Protein AF-A0A1B1BAC8-F1 (afdb_monomer)

Secondary structure (DSSP, 8-state):
-------TTPPPPPHHHHHHHHHHHH--HHHHHHHHHHHHHH-TTSS-HHHHHHHHHHHHHH-TT-HHHHHHHHHHHHTS-GGGHHHHHHHHHHHHHHHHHHT-----------

Solvent-accessible surface area (backbone atoms only — not comparable to full-atom values): 6887 Å² total; per-residue (Å²): 132,84,84,76,88,71,61,97,82,63,80,79,75,52,67,72,58,50,54,50,50,51,52,67,73,68,56,50,49,65,60,49,50,48,55,52,51,52,45,45,71,76,38,67,75,77,58,55,69,70,56,53,52,52,48,42,50,54,29,42,71,74,42,75,85,40,39,66,58,31,42,53,45,20,54,58,37,64,72,55,63,74,91,36,42,70,60,21,50,52,31,40,53,50,20,54,49,52,56,54,65,71,63,64,72,74,82,72,82,83,72,74,90,128

Structure (mmCIF, N/CA/C/O backbone):
data_AF-A0A1B1BAC8-F1
#
_entry.id   AF-A0A1B1BAC8-F1
#
loop_
_atom_site.group_PDB
_atom_site.id
_atom_site.type_symbol
_atom_site.label_atom_id
_atom_site.label_alt_id
_atom_site.label_comp_id
_atom_site.label_asym_id
_atom_site.label_entity_id
_atom_site.label_seq_id
_atom_site.pdbx_PDB_ins_code
_atom_site.Cartn_x
_atom_site.Cartn_y
_atom_site.Cartn_z
_atom_site.occupancy
_atom_site.B_iso_or_equiv
_atom_site.auth_seq_id
_atom_site.auth_comp_id
_atom_site.auth_asym_id
_atom_site.auth_atom_id
_atom_site.pdbx_PDB_model_num
ATOM 1 N N . MET A 1 1 ? -12.042 8.134 -24.346 1.00 40.41 1 MET A N 1
ATOM 2 C CA . MET A 1 1 ? -10.846 8.802 -24.898 1.00 40.41 1 MET A CA 1
ATOM 3 C C . MET A 1 1 ? -10.716 10.129 -24.188 1.00 40.41 1 MET A C 1
ATOM 5 O O . MET A 1 1 ? -11.600 10.957 -24.344 1.00 40.41 1 MET A O 1
ATOM 9 N N . ILE A 1 2 ? -9.698 10.292 -23.349 1.00 44.16 2 ILE A N 1
ATOM 10 C CA . ILE A 1 2 ? -9.385 11.600 -22.771 1.0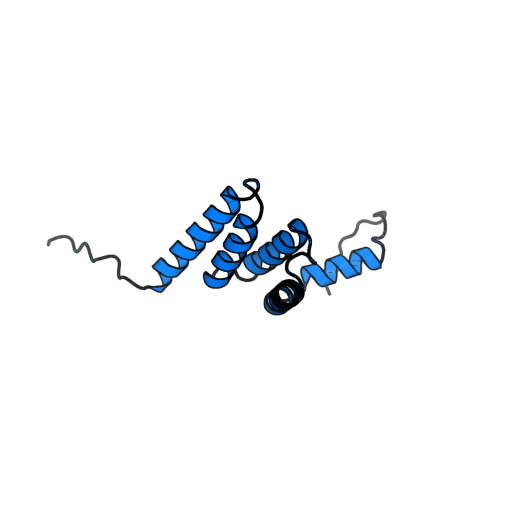0 44.16 2 ILE A CA 1
ATOM 11 C C . ILE A 1 2 ? -8.621 12.355 -23.862 1.00 44.16 2 ILE A C 1
ATOM 13 O O . ILE A 1 2 ? -7.521 11.943 -24.229 1.00 44.16 2 ILE A O 1
ATOM 17 N N . GLU A 1 3 ? -9.229 13.393 -24.440 1.00 46.41 3 GLU A N 1
ATOM 18 C CA . GLU A 1 3 ? -8.508 14.323 -25.312 1.00 46.41 3 GLU A CA 1
ATOM 19 C C . GLU A 1 3 ? -7.462 15.036 -24.466 1.00 46.41 3 GLU A C 1
ATOM 21 O O . GLU A 1 3 ? -7.766 15.739 -23.504 1.00 46.41 3 GLU A O 1
ATOM 26 N N . SER A 1 4 ? -6.205 14.765 -24.785 1.00 53.72 4 SER A N 1
ATOM 27 C CA . SER A 1 4 ? -5.091 15.265 -24.016 1.00 53.72 4 SER A CA 1
ATOM 28 C C . SER A 1 4 ? -4.754 16.687 -24.442 1.00 53.72 4 SER A C 1
ATOM 30 O O . SER A 1 4 ? -4.353 16.929 -25.580 1.00 53.72 4 SER A O 1
ATOM 32 N N . THR A 1 5 ? -4.911 17.631 -23.520 1.00 55.28 5 THR A N 1
ATOM 33 C CA . THR A 1 5 ? -4.520 19.034 -23.677 1.00 55.28 5 THR A CA 1
ATOM 34 C C . THR A 1 5 ? -3.001 19.187 -23.542 1.00 55.28 5 THR A C 1
ATOM 36 O O . THR A 1 5 ? -2.520 19.821 -22.604 1.00 55.28 5 THR A O 1
ATOM 39 N N . TYR A 1 6 ? -2.220 18.575 -24.434 1.00 58.19 6 TYR A N 1
ATOM 40 C CA . TYR A 1 6 ? -0.794 18.889 -24.536 1.00 58.19 6 TYR A CA 1
ATOM 41 C C . TYR A 1 6 ? -0.618 20.084 -25.477 1.00 58.19 6 TYR A C 1
ATOM 43 O O . TYR A 1 6 ? -0.955 20.004 -26.657 1.00 58.19 6 TYR A O 1
ATOM 51 N N . GLU A 1 7 ? -0.119 21.197 -24.935 1.00 60.09 7 GLU A N 1
ATOM 52 C CA . GLU A 1 7 ? 0.236 22.405 -25.686 1.00 60.09 7 GLU A CA 1
ATOM 53 C C . GLU A 1 7 ? 1.186 22.076 -26.854 1.00 60.09 7 GLU A C 1
ATOM 55 O O . GLU A 1 7 ? 2.096 21.247 -26.720 1.00 60.09 7 GLU A O 1
ATOM 60 N N . GLU A 1 8 ? 0.986 22.731 -28.003 1.00 49.06 8 GLU A N 1
ATOM 61 C CA . GLU A 1 8 ? 1.869 22.613 -29.169 1.00 49.06 8 GLU A CA 1
ATOM 62 C C . GLU A 1 8 ? 3.311 22.979 -28.776 1.00 49.06 8 GLU A C 1
ATOM 64 O O . GLU A 1 8 ? 3.642 24.144 -28.569 1.00 49.06 8 GLU A O 1
ATOM 69 N N . GLY A 1 9 ? 4.174 21.964 -28.653 1.00 58.41 9 GLY A N 1
ATOM 70 C CA . GLY A 1 9 ? 5.581 22.116 -28.261 1.00 58.41 9 GLY A CA 1
ATOM 71 C C . GLY A 1 9 ? 6.016 21.276 -27.057 1.00 58.41 9 GLY A C 1
ATOM 72 O O . GLY A 1 9 ? 7.216 21.184 -26.797 1.00 58.41 9 GLY A O 1
ATOM 73 N N . ALA A 1 10 ? 5.091 20.619 -26.349 1.00 63.00 10 ALA A N 1
ATOM 74 C CA . ALA A 1 10 ? 5.445 19.695 -25.274 1.00 63.00 10 ALA A CA 1
ATOM 75 C C . ALA A 1 10 ? 6.264 18.503 -25.809 1.00 63.00 10 ALA A C 1
ATOM 77 O O . ALA A 1 10 ? 5.923 17.890 -26.826 1.00 63.00 10 ALA A O 1
ATOM 78 N N . GLN A 1 11 ? 7.354 18.157 -25.117 1.00 69.75 11 GLN A N 1
ATOM 79 C CA . GLN A 1 11 ? 8.178 17.004 -25.472 1.00 69.75 11 GLN A CA 1
ATOM 80 C C . GLN A 1 11 ? 7.309 15.740 -25.472 1.00 69.75 11 GLN A C 1
ATOM 82 O O . GLN A 1 11 ? 6.687 15.401 -24.465 1.00 69.75 11 GLN A O 1
ATOM 87 N N . ARG A 1 12 ? 7.244 15.045 -26.615 1.00 79.62 12 ARG A N 1
ATOM 88 C CA . ARG A 1 12 ? 6.429 13.835 -26.755 1.00 79.62 12 ARG A CA 1
ATOM 89 C C . ARG A 1 12 ? 6.883 12.797 -25.728 1.00 79.62 12 ARG A C 1
ATOM 91 O O . ARG A 1 12 ? 8.036 12.371 -25.752 1.00 79.62 12 ARG A O 1
ATOM 98 N N . ILE A 1 13 ? 5.965 12.378 -24.857 1.00 80.94 13 ILE A N 1
ATOM 99 C CA . ILE A 1 13 ? 6.214 11.300 -23.895 1.00 80.94 13 ILE A CA 1
ATOM 100 C C . ILE A 1 13 ? 6.563 10.025 -24.685 1.00 80.94 13 ILE A C 1
ATOM 102 O O . ILE A 1 13 ? 5.778 9.651 -25.574 1.00 80.94 13 ILE A O 1
ATOM 106 N N . PRO A 1 14 ? 7.708 9.370 -24.400 1.00 90.44 14 PRO A N 1
ATOM 107 C CA . PRO A 1 14 ? 8.079 8.113 -25.041 1.00 90.44 14 PRO A CA 1
ATOM 108 C C . PRO A 1 14 ? 7.001 7.047 -24.838 1.00 90.44 14 PRO A C 1
ATOM 110 O O . PRO A 1 14 ? 6.437 6.947 -23.748 1.00 90.44 14 PRO A O 1
ATOM 113 N N . ASP A 1 15 ? 6.743 6.228 -25.859 1.00 89.62 15 ASP A N 1
ATOM 114 C CA . ASP A 1 15 ? 5.697 5.196 -25.803 1.00 89.62 15 ASP A CA 1
ATOM 115 C C . ASP A 1 15 ? 5.819 4.270 -24.575 1.00 89.62 15 ASP A C 1
ATOM 117 O O . ASP A 1 15 ? 4.814 4.115 -23.884 1.00 89.62 15 ASP A O 1
ATOM 121 N N . PRO A 1 16 ? 7.017 3.789 -24.169 1.00 89.88 16 PRO A N 1
ATOM 122 C CA . PRO A 1 16 ? 7.144 2.962 -22.964 1.00 89.88 16 PRO A CA 1
ATOM 123 C C . PRO A 1 16 ? 6.730 3.672 -21.667 1.00 89.88 16 PRO A C 1
ATOM 125 O O . PRO A 1 16 ? 6.198 3.045 -20.754 1.00 89.88 16 PRO A O 1
ATOM 128 N N . VAL A 1 17 ? 6.965 4.985 -21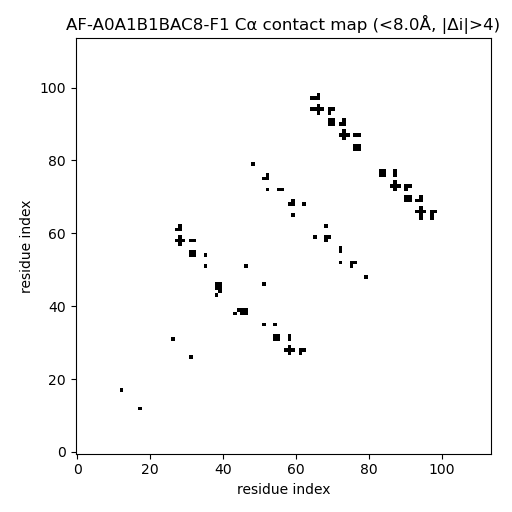.573 1.00 85.56 17 VAL A N 1
ATOM 129 C CA . VAL A 1 17 ? 6.594 5.782 -20.393 1.00 85.56 17 VAL A CA 1
ATOM 130 C C . VAL A 1 17 ? 5.083 5.976 -20.349 1.00 85.56 17 VAL A C 1
ATOM 132 O O . VAL A 1 17 ? 4.480 5.816 -19.293 1.00 85.56 17 VAL A O 1
ATOM 135 N N . ARG A 1 18 ? 4.459 6.269 -21.497 1.00 86.81 18 ARG A N 1
ATOM 136 C CA . ARG A 1 18 ? 2.997 6.346 -21.615 1.00 86.81 18 ARG A CA 1
ATOM 137 C C . ARG A 1 18 ? 2.348 5.014 -21.245 1.00 86.81 18 ARG A C 1
ATOM 139 O O . ARG A 1 18 ? 1.442 5.011 -20.424 1.00 86.81 18 ARG A O 1
ATOM 146 N N . GLU A 1 19 ? 2.840 3.902 -21.786 1.00 85.88 19 GLU A N 1
ATOM 147 C CA . GLU A 1 19 ? 2.319 2.567 -21.475 1.00 85.88 19 GLU A CA 1
ATOM 148 C C . GLU A 1 19 ? 2.453 2.223 -19.989 1.00 85.88 19 GLU A C 1
ATOM 150 O O . GLU A 1 19 ? 1.536 1.650 -19.406 1.00 85.88 19 GLU A O 1
ATOM 155 N N . PHE A 1 20 ? 3.581 2.570 -19.362 1.00 83.19 20 PHE A N 1
ATOM 156 C CA . PHE A 1 20 ? 3.760 2.399 -17.921 1.00 83.19 20 PHE A CA 1
ATOM 157 C C . PHE A 1 20 ? 2.734 3.215 -17.129 1.00 83.19 20 PHE A C 1
ATOM 159 O O . PHE A 1 20 ? 2.073 2.668 -16.248 1.00 83.19 20 PHE A O 1
ATOM 166 N N . ILE A 1 21 ? 2.569 4.499 -17.464 1.00 86.44 21 ILE A N 1
ATOM 167 C CA . ILE A 1 21 ? 1.599 5.381 -16.804 1.00 86.44 21 ILE A CA 1
ATOM 168 C C . ILE A 1 21 ? 0.187 4.823 -16.963 1.00 86.44 21 ILE A C 1
ATOM 170 O O . ILE A 1 21 ? -0.522 4.720 -15.970 1.00 86.44 21 ILE A O 1
ATOM 174 N N . GLU A 1 22 ? -0.217 4.433 -18.173 1.00 87.06 22 GLU A N 1
ATOM 175 C CA . GLU A 1 22 ? -1.542 3.862 -18.429 1.00 87.06 22 GLU A CA 1
ATOM 176 C C . GLU A 1 22 ? -1.765 2.588 -17.611 1.00 87.06 22 GLU A C 1
ATOM 178 O O . GLU A 1 22 ? -2.768 2.485 -16.910 1.00 87.06 22 GLU A O 1
ATOM 183 N N . LYS A 1 23 ? -0.805 1.655 -17.620 1.00 86.69 23 LYS A N 1
ATOM 184 C CA . LYS A 1 23 ? -0.899 0.412 -16.840 1.00 86.69 23 LYS A CA 1
ATOM 185 C C . LYS A 1 23 ?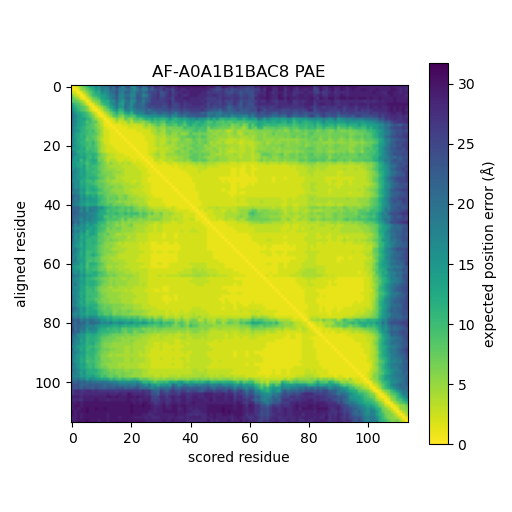 -1.060 0.679 -15.348 1.00 86.69 23 LYS A C 1
ATOM 187 O O . LYS A 1 23 ? -1.937 0.097 -14.731 1.00 86.69 23 LYS A O 1
ATOM 192 N N . VAL A 1 24 ? -0.241 1.558 -14.772 1.00 83.75 24 VAL A N 1
ATOM 193 C CA . VAL A 1 24 ? -0.303 1.866 -13.334 1.00 83.75 24 VAL A CA 1
ATOM 194 C C . VAL A 1 24 ? -1.569 2.652 -12.979 1.00 83.75 24 VAL A C 1
ATOM 196 O O . VAL A 1 24 ? -2.114 2.471 -11.896 1.00 83.75 24 VAL A O 1
ATOM 199 N N . SER A 1 25 ? -2.050 3.506 -13.885 1.00 83.44 25 SER A N 1
ATOM 200 C CA . SER A 1 25 ? -3.222 4.362 -13.648 1.00 83.44 25 SER A CA 1
ATOM 201 C C . SER A 1 25 ? -4.546 3.605 -13.730 1.00 83.44 25 SER A C 1
ATOM 203 O O . SER A 1 25 ? -5.501 3.998 -13.068 1.00 83.44 25 SER A O 1
ATOM 205 N N . PHE A 1 26 ? -4.614 2.560 -14.558 1.00 86.62 26 PHE A N 1
ATOM 206 C CA . PHE A 1 26 ? -5.838 1.793 -14.810 1.00 86.62 26 PHE A CA 1
ATOM 207 C C . PHE A 1 26 ? -5.797 0.368 -14.249 1.00 86.62 26 PHE A C 1
ATOM 209 O O . PHE A 1 26 ? -6.693 -0.417 -14.544 1.00 86.62 26 PHE A O 1
ATOM 216 N N . ALA A 1 27 ? -4.772 0.010 -13.473 1.00 93.81 27 ALA A N 1
ATOM 217 C CA . ALA A 1 27 ? -4.747 -1.271 -12.780 1.00 93.81 27 ALA A CA 1
ATOM 218 C C . ALA A 1 27 ? -5.812 -1.290 -11.677 1.00 93.81 27 ALA A C 1
ATOM 220 O O . ALA A 1 27 ? -5.784 -0.453 -10.769 1.00 93.81 27 ALA A O 1
ATOM 221 N N . GLU A 1 28 ? -6.716 -2.265 -11.751 1.00 94.56 28 GLU A N 1
ATOM 222 C CA . GLU A 1 28 ? -7.722 -2.508 -10.723 1.00 94.56 28 GLU A CA 1
ATOM 223 C C . GLU A 1 28 ? -7.046 -2.910 -9.400 1.00 94.56 28 GLU A C 1
ATOM 225 O O . GLU A 1 28 ? -5.980 -3.539 -9.402 1.00 94.56 28 GLU A O 1
ATOM 230 N N . PRO A 1 29 ? -7.650 -2.600 -8.242 1.00 95.00 29 PRO A N 1
ATOM 231 C CA . PRO A 1 29 ? -7.033 -2.879 -6.950 1.00 95.00 29 PRO A CA 1
ATOM 232 C C . PRO A 1 29 ? -6.805 -4.379 -6.728 1.00 95.00 29 PRO A C 1
ATOM 234 O O . PRO A 1 29 ? -5.799 -4.751 -6.132 1.00 95.00 29 PRO A O 1
ATOM 237 N N . ASP A 1 30 ? -7.686 -5.247 -7.237 1.00 95.69 30 ASP A N 1
ATOM 238 C CA . ASP A 1 30 ? -7.497 -6.700 -7.139 1.00 95.69 30 ASP A CA 1
ATOM 239 C C . ASP A 1 30 ? -6.306 -7.184 -7.966 1.00 95.69 30 ASP A C 1
ATOM 241 O O . ASP A 1 30 ? -5.537 -8.006 -7.475 1.00 95.69 30 ASP A O 1
ATOM 245 N N . ASP A 1 31 ? -6.101 -6.638 -9.168 1.00 95.38 31 ASP A N 1
ATOM 246 C CA . ASP A 1 31 ? -4.956 -6.991 -10.013 1.00 95.38 31 ASP A CA 1
ATOM 247 C C . ASP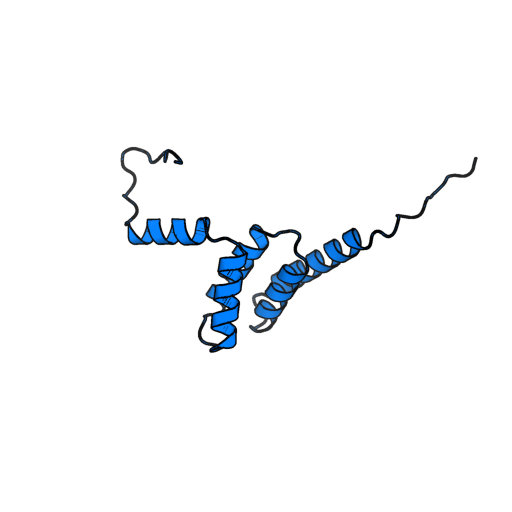 A 1 31 ? -3.637 -6.581 -9.342 1.00 95.38 31 ASP A C 1
ATOM 249 O O . ASP A 1 31 ? -2.673 -7.350 -9.323 1.00 95.38 31 ASP A O 1
ATOM 253 N N . ILE A 1 32 ? -3.607 -5.390 -8.730 1.00 94.69 32 ILE A N 1
ATOM 254 C CA . ILE A 1 32 ? -2.456 -4.906 -7.957 1.00 94.69 32 ILE A CA 1
ATOM 255 C C . ILE A 1 32 ? -2.178 -5.844 -6.776 1.00 94.69 32 ILE A C 1
ATOM 257 O O . ILE A 1 32 ? -1.038 -6.267 -6.578 1.00 94.69 32 ILE A O 1
ATOM 261 N N . LEU A 1 33 ? -3.205 -6.175 -5.989 1.00 95.69 33 LEU A N 1
ATOM 262 C CA . LEU A 1 33 ? -3.049 -7.000 -4.791 1.00 95.69 33 LEU A CA 1
ATOM 263 C C . LEU A 1 33 ? -2.656 -8.434 -5.124 1.00 95.69 33 LEU A C 1
ATOM 265 O O . LEU A 1 33 ? -1.807 -8.995 -4.434 1.00 95.69 33 LEU A O 1
ATOM 269 N N . SER A 1 34 ? -3.223 -9.018 -6.181 1.00 95.69 34 SER A N 1
ATOM 270 C CA . SER A 1 34 ? -2.820 -10.345 -6.645 1.00 95.69 34 SER A CA 1
ATOM 271 C C . SER A 1 34 ? -1.349 -10.347 -7.050 1.00 95.69 34 SER A C 1
ATOM 273 O O . SER A 1 34 ? -0.594 -11.173 -6.551 1.00 95.69 34 SER A O 1
ATOM 275 N N . ALA A 1 35 ? -0.905 -9.364 -7.842 1.00 93.31 35 ALA A N 1
ATOM 276 C CA . ALA A 1 35 ? 0.495 -9.269 -8.250 1.00 93.31 35 ALA A CA 1
ATOM 277 C C . ALA A 1 35 ? 1.456 -9.133 -7.054 1.00 93.31 35 ALA A C 1
ATOM 279 O O . ALA A 1 35 ? 2.496 -9.789 -7.022 1.00 93.31 35 ALA A O 1
ATOM 280 N N . VAL A 1 36 ? 1.118 -8.312 -6.052 1.00 93.38 36 VAL A N 1
ATOM 281 C CA . VAL A 1 36 ? 1.941 -8.164 -4.838 1.00 93.38 36 VAL A CA 1
ATOM 282 C C . VAL A 1 36 ? 1.985 -9.466 -4.037 1.00 93.38 36 VAL A C 1
ATOM 284 O O . VAL A 1 36 ? 3.066 -9.902 -3.640 1.00 93.38 36 VAL A O 1
ATOM 287 N N . ARG A 1 37 ? 0.829 -10.095 -3.803 1.00 94.56 37 ARG A N 1
ATOM 288 C CA . ARG A 1 37 ? 0.721 -11.325 -3.005 1.00 94.56 37 ARG A CA 1
ATOM 289 C C . ARG A 1 37 ? 1.417 -12.504 -3.677 1.00 94.56 37 ARG A C 1
ATOM 291 O O . ARG A 1 37 ? 2.086 -13.259 -2.979 1.00 94.56 37 ARG A O 1
ATOM 298 N N . ASP A 1 38 ? 1.324 -12.622 -4.999 1.00 95.38 38 ASP A N 1
ATOM 299 C CA . ASP A 1 38 ? 2.001 -13.668 -5.770 1.00 95.38 38 ASP A CA 1
ATOM 300 C C . ASP A 1 38 ? 3.525 -13.539 -5.649 1.00 95.38 38 ASP A C 1
ATOM 302 O O . ASP A 1 38 ? 4.205 -14.513 -5.324 1.00 95.38 38 ASP A O 1
ATOM 306 N N . VAL A 1 39 ? 4.064 -12.323 -5.812 1.00 92.88 39 VAL A N 1
ATOM 307 C CA . VAL A 1 39 ? 5.508 -12.078 -5.664 1.00 92.88 39 VAL A CA 1
ATOM 308 C C . VAL A 1 39 ? 5.974 -12.362 -4.237 1.00 92.88 39 VAL A C 1
ATOM 310 O O . VAL A 1 39 ? 6.986 -13.030 -4.046 1.00 92.88 39 VAL A O 1
ATOM 313 N N . LEU A 1 40 ? 5.229 -11.897 -3.229 1.00 89.75 40 LEU A N 1
ATOM 314 C CA . LEU A 1 40 ? 5.562 -12.135 -1.822 1.00 89.75 40 LEU A CA 1
ATOM 315 C C . LEU A 1 40 ? 5.494 -13.617 -1.427 1.00 89.75 40 LEU A C 1
ATOM 317 O O . LEU A 1 40 ? 6.258 -14.046 -0.561 1.00 89.75 40 LEU A O 1
ATOM 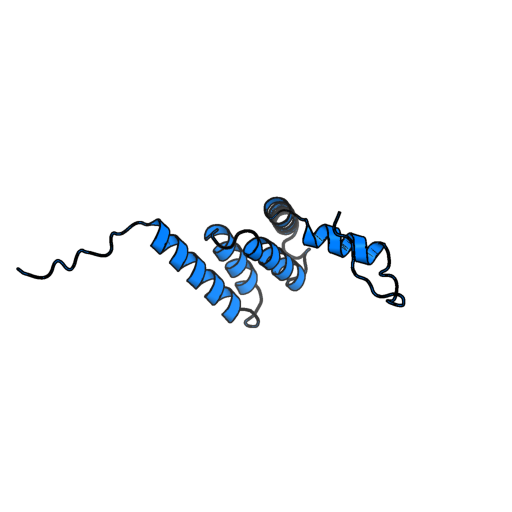321 N N . ALA A 1 41 ? 4.584 -14.382 -2.034 1.00 93.50 41 ALA A N 1
ATOM 322 C CA . ALA A 1 41 ? 4.446 -15.814 -1.802 1.00 93.50 41 ALA A CA 1
ATOM 323 C C . ALA A 1 41 ? 5.580 -16.627 -2.448 1.00 93.50 41 ALA A C 1
ATOM 325 O O . ALA A 1 41 ? 5.985 -17.644 -1.883 1.00 93.50 41 ALA A O 1
ATOM 326 N N . GLU A 1 42 ? 6.084 -16.197 -3.608 1.00 93.44 42 GLU A N 1
ATOM 327 C CA . GLU A 1 42 ? 7.215 -16.840 -4.286 1.00 93.44 42 GLU A CA 1
ATOM 328 C C . GLU A 1 42 ? 8.545 -16.520 -3.592 1.00 93.44 42 GLU A C 1
ATOM 330 O O . GLU A 1 42 ? 9.284 -17.426 -3.201 1.00 93.44 42 GLU A O 1
ATOM 335 N N . ASP A 1 43 ? 8.835 -15.232 -3.413 1.00 91.19 43 ASP A N 1
ATOM 336 C CA . ASP A 1 43 ? 10.004 -14.742 -2.693 1.00 91.19 43 ASP A CA 1
ATOM 337 C C . ASP A 1 43 ? 9.709 -13.355 -2.118 1.00 91.19 43 ASP A C 1
ATOM 339 O O . ASP A 1 43 ? 9.666 -12.338 -2.814 1.00 91.19 43 ASP A O 1
ATOM 343 N N . TRP A 1 44 ? 9.582 -13.309 -0.796 1.00 84.69 44 TRP A N 1
ATOM 344 C CA . TRP A 1 44 ? 9.312 -12.088 -0.046 1.00 84.69 44 TRP A CA 1
ATOM 345 C C . TRP A 1 44 ? 10.327 -10.956 -0.326 1.00 84.69 44 TRP A C 1
ATOM 347 O O . TRP A 1 44 ? 9.974 -9.777 -0.224 1.00 84.69 44 TRP A O 1
ATOM 357 N N . MET A 1 45 ? 11.562 -11.286 -0.734 1.00 88.12 45 MET A N 1
ATOM 358 C CA . MET A 1 45 ? 12.615 -10.321 -1.073 1.00 88.12 45 MET A CA 1
ATOM 359 C C . MET A 1 45 ? 12.653 -9.923 -2.558 1.00 88.12 45 MET A C 1
ATOM 361 O O . MET A 1 45 ? 13.385 -8.990 -2.901 1.00 88.12 45 MET A O 1
ATOM 365 N N . ALA A 1 46 ? 11.890 -10.577 -3.441 1.00 88.81 46 ALA A N 1
ATOM 366 C CA . ALA A 1 46 ? 11.956 -10.345 -4.888 1.00 88.81 46 ALA A CA 1
ATOM 367 C C . ALA A 1 46 ? 11.462 -8.952 -5.301 1.00 88.81 46 ALA A C 1
ATOM 369 O O . ALA A 1 46 ? 11.926 -8.390 -6.297 1.00 88.81 46 ALA A O 1
ATOM 370 N N . MET A 1 47 ? 10.554 -8.362 -4.520 1.00 89.19 47 MET A N 1
ATOM 371 C CA . MET A 1 47 ? 10.097 -6.991 -4.726 1.00 89.19 47 MET A CA 1
ATOM 372 C C . MET A 1 47 ? 10.837 -6.024 -3.788 1.00 89.19 47 MET A C 1
ATOM 374 O O . MET A 1 47 ? 10.868 -6.238 -2.574 1.00 89.19 47 MET A O 1
ATOM 378 N N . PRO A 1 48 ? 11.410 -4.919 -4.292 1.00 90.06 48 PRO A N 1
ATOM 379 C CA . PRO A 1 48 ? 11.934 -3.870 -3.427 1.00 90.06 48 PRO A CA 1
ATOM 380 C C . PRO A 1 48 ? 10.836 -3.242 -2.557 1.00 90.06 48 PRO A C 1
ATOM 382 O O . PRO A 1 48 ? 9.704 -3.059 -3.005 1.00 90.06 48 PRO A O 1
ATOM 385 N N . VAL A 1 49 ? 11.194 -2.821 -1.341 1.00 88.38 49 VAL A N 1
ATOM 386 C CA . VAL A 1 49 ? 10.265 -2.216 -0.362 1.00 88.38 49 VAL A CA 1
ATOM 387 C C . VAL A 1 49 ? 9.467 -1.051 -0.936 1.00 88.38 49 VAL A C 1
ATOM 389 O O . VAL A 1 49 ? 8.250 -0.992 -0.786 1.00 88.38 49 VAL A O 1
ATOM 392 N N . TRP A 1 50 ? 10.133 -0.141 -1.647 1.00 88.44 50 TRP A N 1
ATOM 393 C CA . TRP A 1 50 ? 9.475 1.020 -2.245 1.00 88.44 50 TRP A CA 1
ATOM 394 C C . TRP A 1 50 ? 8.426 0.625 -3.294 1.00 88.44 50 TRP A C 1
ATOM 396 O O . TRP A 1 50 ? 7.436 1.333 -3.458 1.00 88.44 50 TRP A O 1
ATOM 406 N N . ALA A 1 51 ? 8.616 -0.505 -3.982 1.00 91.38 51 ALA A N 1
ATOM 407 C CA . ALA A 1 51 ? 7.696 -0.975 -5.007 1.00 91.38 51 ALA A CA 1
ATOM 408 C C . ALA A 1 51 ? 6.437 -1.582 -4.373 1.00 91.38 51 ALA A C 1
ATOM 410 O O . ALA A 1 51 ? 5.333 -1.274 -4.822 1.00 91.38 51 ALA A O 1
ATOM 411 N N . ARG A 1 52 ? 6.581 -2.365 -3.292 1.00 91.62 52 ARG A N 1
ATOM 412 C CA . ARG A 1 52 ? 5.431 -2.861 -2.512 1.00 91.62 52 ARG A CA 1
ATOM 413 C C . ARG A 1 52 ? 4.635 -1.727 -1.883 1.00 91.62 52 ARG A C 1
ATOM 415 O O . ARG A 1 52 ? 3.418 -1.691 -2.018 1.00 91.62 52 ARG A O 1
ATOM 422 N N . ASN A 1 53 ? 5.325 -0.757 -1.282 1.00 90.75 53 ASN A N 1
ATOM 423 C CA . ASN A 1 53 ? 4.697 0.428 -0.700 1.00 90.75 53 ASN A CA 1
ATOM 424 C C . ASN A 1 53 ? 3.889 1.204 -1.755 1.00 90.75 53 ASN A C 1
ATOM 426 O O . ASN A 1 53 ? 2.721 1.523 -1.533 1.00 90.75 53 ASN A O 1
ATOM 430 N N . LEU A 1 54 ? 4.470 1.447 -2.936 1.00 92.25 54 LEU A N 1
ATOM 431 C CA . LEU A 1 54 ? 3.756 2.099 -4.033 1.00 92.25 54 LEU A CA 1
ATOM 432 C C . LEU A 1 54 ? 2.503 1.313 -4.448 1.00 92.25 54 LEU A C 1
ATOM 434 O O . LEU A 1 54 ? 1.438 1.910 -4.588 1.00 92.25 54 LEU A O 1
ATOM 438 N N . ALA A 1 55 ? 2.612 -0.008 -4.606 1.00 94.50 55 ALA A N 1
ATOM 439 C CA . ALA A 1 55 ? 1.489 -0.862 -4.982 1.00 94.50 55 ALA A CA 1
ATOM 440 C C . ALA A 1 55 ? 0.361 -0.832 -3.935 1.00 94.50 55 ALA A C 1
ATOM 442 O O . ALA A 1 55 ? -0.785 -0.538 -4.279 1.00 94.50 55 ALA A O 1
ATOM 443 N N . TYR A 1 56 ? 0.679 -1.030 -2.652 1.00 95.12 56 TYR A N 1
ATOM 444 C CA . TYR A 1 56 ? -0.308 -0.942 -1.574 1.00 95.12 56 TYR A CA 1
ATOM 445 C C . TYR A 1 56 ? -0.959 0.439 -1.494 1.00 95.12 56 TYR A C 1
ATOM 447 O O . TYR A 1 56 ? -2.171 0.527 -1.327 1.00 95.12 56 TYR A O 1
ATOM 455 N N . ARG A 1 57 ? -0.206 1.532 -1.673 1.00 92.94 57 ARG A N 1
ATOM 456 C CA . ARG A 1 57 ? -0.785 2.886 -1.688 1.00 92.94 57 ARG A CA 1
ATOM 457 C C . ARG A 1 57 ? -1.770 3.084 -2.833 1.00 92.94 57 ARG A C 1
ATOM 459 O O . ARG A 1 57 ? -2.828 3.666 -2.609 1.00 92.94 57 ARG A O 1
ATOM 466 N N . LEU A 1 58 ? -1.453 2.598 -4.033 1.00 94.62 58 LEU A N 1
ATOM 467 C CA . LEU A 1 58 ? -2.382 2.651 -5.163 1.00 94.62 58 LEU A CA 1
ATOM 468 C C . LEU A 1 58 ? -3.658 1.860 -4.864 1.00 94.62 58 LEU A C 1
ATOM 470 O O . LEU A 1 58 ? -4.749 2.379 -5.084 1.00 94.62 58 LEU A O 1
ATOM 474 N N . ALA A 1 59 ? -3.537 0.658 -4.295 1.00 95.88 59 ALA A N 1
ATOM 475 C CA . ALA A 1 59 ? -4.695 -0.136 -3.892 1.00 95.88 59 ALA A CA 1
ATOM 476 C C . ALA A 1 59 ? -5.534 0.576 -2.809 1.00 95.88 59 ALA A C 1
ATOM 478 O O . ALA A 1 59 ? -6.749 0.688 -2.958 1.00 95.88 59 ALA A O 1
ATOM 479 N N . CYS A 1 60 ? -4.908 1.129 -1.763 1.00 96.06 60 CYS A N 1
ATOM 480 C CA . CYS A 1 60 ? -5.592 1.866 -0.690 1.00 96.06 60 CYS A CA 1
ATOM 481 C C . CYS A 1 60 ? -6.294 3.140 -1.189 1.00 96.06 60 CYS A C 1
ATOM 483 O O . CYS A 1 60 ? -7.335 3.515 -0.655 1.00 96.06 60 CYS A O 1
ATOM 485 N N . LEU A 1 61 ? -5.746 3.822 -2.202 1.00 94.38 61 LEU A N 1
ATOM 486 C CA . LEU A 1 61 ? -6.403 4.977 -2.827 1.00 94.38 61 LEU A CA 1
ATOM 487 C C . LEU A 1 61 ? -7.662 4.570 -3.602 1.00 94.38 61 LEU A C 1
ATOM 489 O O . LEU A 1 61 ? -8.621 5.337 -3.644 1.00 94.38 61 LEU A O 1
ATOM 493 N N . GLN A 1 62 ? -7.664 3.375 -4.194 1.00 94.94 62 GLN A N 1
ATOM 494 C CA . GLN A 1 62 ? -8.806 2.831 -4.931 1.00 94.94 62 GLN A CA 1
ATOM 495 C C . GLN A 1 62 ? -9.852 2.178 -4.013 1.00 94.94 62 GLN A C 1
ATOM 497 O O . GLN A 1 62 ? -11.037 2.173 -4.343 1.00 94.94 62 GLN A O 1
ATOM 502 N N . ARG A 1 63 ? -9.438 1.658 -2.848 1.00 95.75 63 ARG A N 1
ATOM 503 C CA . ARG A 1 63 ? -10.305 1.069 -1.810 1.00 95.75 63 ARG A CA 1
ATOM 504 C 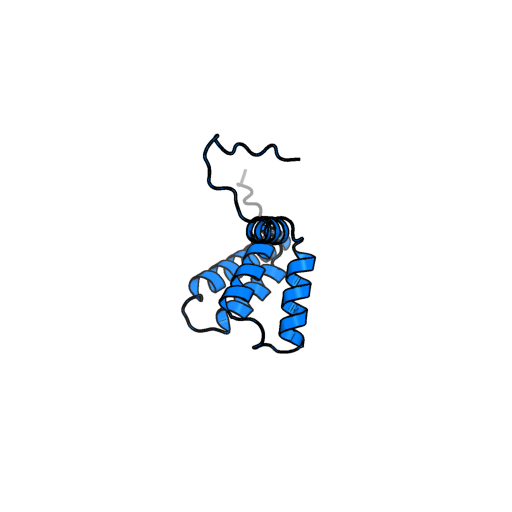C . ARG A 1 63 ? -10.085 1.731 -0.445 1.00 95.75 63 ARG A C 1
ATOM 506 O O . ARG A 1 63 ? -9.578 1.096 0.479 1.00 95.75 63 ARG A O 1
ATOM 513 N N . PRO A 1 64 ? -10.475 3.010 -0.305 1.00 96.00 64 PRO A N 1
ATOM 514 C CA . PRO A 1 64 ? -10.283 3.774 0.925 1.00 96.00 64 PRO A CA 1
ATOM 515 C C . PRO A 1 64 ? -10.957 3.160 2.160 1.00 96.00 64 PRO A C 1
ATOM 517 O O . PRO A 1 64 ? -10.487 3.375 3.277 1.00 96.00 64 PRO A O 1
ATOM 520 N N . ASP A 1 65 ? -12.041 2.416 1.954 1.00 95.81 65 ASP A N 1
ATOM 521 C CA . ASP A 1 65 ? -12.925 1.937 3.018 1.00 95.81 65 ASP A CA 1
ATOM 522 C C . ASP A 1 65 ? -12.779 0.427 3.273 1.00 95.81 65 ASP A C 1
ATOM 524 O O . ASP A 1 65 ? -13.649 -0.191 3.877 1.00 95.81 65 ASP A O 1
ATOM 528 N N . ASP A 1 66 ? -11.684 -0.181 2.805 1.00 97.31 66 ASP A N 1
ATOM 529 C CA . ASP A 1 66 ? -11.341 -1.577 3.082 1.00 97.31 66 ASP A CA 1
ATOM 530 C C . ASP A 1 66 ? -10.368 -1.652 4.278 1.00 97.31 66 ASP A C 1
ATOM 532 O O . ASP A 1 66 ? -9.153 -1.494 4.108 1.00 97.31 66 ASP A O 1
ATOM 536 N N . PRO A 1 67 ? -10.859 -1.889 5.511 1.00 97.31 67 PRO A N 1
ATOM 537 C CA . PRO A 1 67 ? -9.996 -1.954 6.688 1.00 97.31 67 PRO A CA 1
ATOM 538 C C . PRO A 1 67 ? -9.015 -3.133 6.645 1.00 97.31 67 PRO A C 1
ATOM 540 O O . PRO A 1 67 ? -7.934 -3.050 7.233 1.00 97.31 67 PRO A O 1
ATOM 543 N N . GLY A 1 68 ? -9.350 -4.218 5.936 1.00 97.12 68 GLY A N 1
ATOM 544 C CA . GLY A 1 68 ? -8.462 -5.366 5.765 1.00 97.12 68 GLY A CA 1
ATOM 545 C C . GLY A 1 68 ? -7.224 -4.989 4.957 1.00 97.12 68 GLY A C 1
ATOM 546 O O . GLY A 1 68 ? -6.101 -5.243 5.396 1.00 97.12 68 GLY A O 1
ATOM 547 N N . LEU A 1 69 ? -7.435 -4.303 3.833 1.00 97.62 69 LEU A N 1
ATOM 548 C CA . LEU A 1 69 ? -6.366 -3.781 2.986 1.00 97.62 69 LEU A CA 1
ATOM 549 C C . LEU A 1 69 ? -5.477 -2.773 3.727 1.00 97.62 69 LEU A C 1
ATOM 551 O O . LEU A 1 69 ? -4.251 -2.861 3.659 1.00 97.62 69 LEU A O 1
ATOM 555 N N . LEU A 1 70 ? -6.072 -1.839 4.475 1.00 98.00 70 LEU A N 1
ATOM 556 C CA . LEU A 1 70 ? -5.311 -0.858 5.256 1.00 98.00 70 LEU A CA 1
ATOM 557 C C . LEU A 1 70 ? -4.398 -1.538 6.294 1.00 98.00 70 LEU A C 1
ATOM 559 O O . LEU A 1 70 ? -3.247 -1.129 6.464 1.00 98.00 70 LEU A O 1
ATOM 563 N N . ARG A 1 71 ? -4.876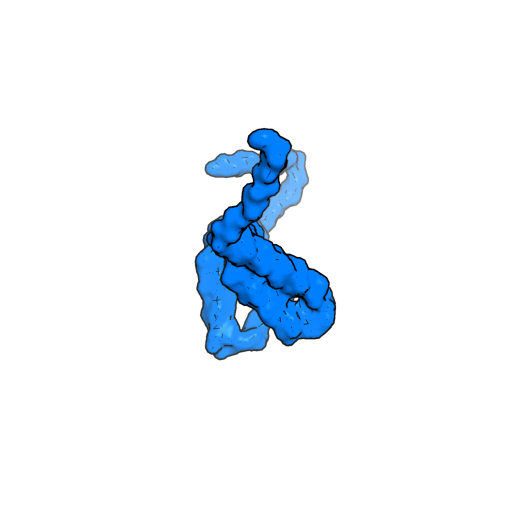 -2.603 6.956 1.00 97.50 71 ARG A N 1
ATOM 564 C CA . ARG A 1 71 ? -4.072 -3.393 7.905 1.00 97.50 71 ARG A CA 1
ATOM 565 C C . ARG A 1 71 ? -2.947 -4.167 7.223 1.00 97.50 71 ARG A C 1
ATOM 567 O O . ARG A 1 71 ? -1.840 -4.199 7.756 1.00 97.50 71 ARG A O 1
ATOM 574 N N . GLU A 1 72 ? -3.215 -4.778 6.071 1.00 96.12 72 GLU A N 1
ATOM 575 C CA . GLU A 1 72 ? -2.205 -5.493 5.277 1.00 96.12 72 GLU A CA 1
ATOM 576 C C . GLU A 1 72 ? -1.079 -4.548 4.835 1.00 96.12 72 GLU A C 1
ATOM 578 O O . GLU A 1 72 ? 0.094 -4.827 5.083 1.00 96.12 72 GLU A O 1
ATOM 583 N N . ALA A 1 73 ? -1.436 -3.381 4.293 1.00 96.00 73 ALA A N 1
ATOM 584 C CA . ALA A 1 73 ? -0.479 -2.354 3.894 1.00 96.00 73 ALA A CA 1
ATOM 585 C C . ALA A 1 73 ? 0.369 -1.852 5.078 1.00 96.00 73 ALA A C 1
ATOM 587 O O . ALA A 1 73 ? 1.586 -1.717 4.958 1.00 96.00 73 ALA A O 1
ATOM 588 N N . ALA A 1 74 ? -0.247 -1.611 6.241 1.00 96.00 74 ALA A N 1
ATOM 589 C CA . ALA A 1 74 ? 0.481 -1.204 7.443 1.00 96.00 74 ALA A CA 1
ATOM 590 C C . ALA A 1 74 ? 1.468 -2.280 7.926 1.00 96.00 74 ALA A C 1
ATOM 592 O O . ALA A 1 74 ? 2.578 -1.956 8.346 1.00 96.00 74 ALA A O 1
ATOM 593 N N . ALA A 1 75 ? 1.082 -3.557 7.865 1.00 94.19 75 ALA A N 1
ATOM 594 C CA . ALA A 1 75 ? 1.945 -4.665 8.262 1.00 94.19 75 ALA A CA 1
ATOM 595 C C . ALA A 1 75 ? 3.174 -4.804 7.347 1.00 94.19 75 ALA A C 1
ATOM 597 O O . ALA A 1 75 ? 4.277 -5.043 7.846 1.00 94.19 75 ALA A O 1
ATOM 598 N N . ASP A 1 76 ? 3.011 -4.606 6.032 1.00 92.69 76 ASP A N 1
ATOM 599 C CA . ASP A 1 76 ? 4.145 -4.595 5.098 1.00 92.69 76 ASP A CA 1
ATOM 600 C C . ASP A 1 76 ? 5.122 -3.458 5.432 1.00 92.69 76 ASP A C 1
ATOM 602 O O . ASP A 1 76 ? 6.320 -3.705 5.544 1.00 92.69 76 ASP A O 1
ATOM 606 N N . LEU A 1 77 ? 4.630 -2.240 5.700 1.00 92.06 77 LEU A N 1
ATOM 607 C CA . LEU A 1 77 ? 5.482 -1.093 6.056 1.00 92.06 77 LEU A CA 1
ATOM 608 C C . LEU A 1 77 ? 6.299 -1.327 7.330 1.00 92.06 77 LEU A C 1
ATOM 610 O O . LEU A 1 77 ? 7.508 -1.100 7.332 1.00 92.06 77 LEU A O 1
ATOM 614 N N . LEU A 1 78 ? 5.662 -1.839 8.385 1.00 92.00 78 LEU A N 1
ATOM 615 C CA . LEU A 1 78 ? 6.318 -2.121 9.670 1.00 92.00 78 LEU A CA 1
ATOM 616 C C . LEU A 1 78 ? 7.375 -3.227 9.580 1.00 92.00 78 LEU A C 1
ATOM 618 O O . LEU A 1 78 ? 8.177 -3.403 10.497 1.00 92.00 78 LEU A O 1
ATOM 622 N N . SER A 1 79 ? 7.396 -3.978 8.479 1.00 88.56 79 SER A N 1
ATOM 623 C CA . SER A 1 79 ? 8.421 -4.988 8.235 1.00 88.56 79 SER A CA 1
ATOM 624 C C . SER A 1 79 ? 9.769 -4.372 7.816 1.00 88.56 79 SER A C 1
ATOM 626 O O . SER A 1 79 ? 10.759 -5.101 7.723 1.00 88.56 79 SER A O 1
ATOM 628 N N . PHE A 1 80 ? 9.846 -3.048 7.594 1.00 80.88 80 PHE A N 1
ATOM 629 C CA . PHE A 1 80 ? 11.028 -2.372 7.042 1.00 80.88 80 PHE A CA 1
ATOM 630 C C . PHE A 1 80 ? 11.408 -1.062 7.737 1.00 80.88 80 PHE A C 1
ATOM 632 O O . PHE A 1 80 ? 11.212 0.012 7.179 1.00 80.88 80 PHE A O 1
ATOM 639 N N . GLY A 1 81 ? 12.084 -1.159 8.886 1.00 77.19 81 GLY A N 1
ATOM 640 C CA . GLY A 1 81 ? 12.699 -0.004 9.555 1.00 77.19 81 GLY A CA 1
ATOM 641 C C . GLY A 1 81 ? 11.704 1.110 9.935 1.00 77.19 81 GLY A C 1
ATOM 642 O O . GLY A 1 81 ? 10.531 1.048 9.593 1.00 77.19 81 GLY A O 1
ATOM 643 N N . PRO A 1 82 ? 12.154 2.145 10.657 1.00 88.06 82 PRO A N 1
ATOM 644 C CA . PRO A 1 82 ? 11.240 3.134 11.229 1.00 88.06 82 PRO A CA 1
ATOM 645 C C . PRO A 1 82 ? 10.749 4.200 10.236 1.00 88.06 82 PRO A C 1
ATOM 647 O O . PRO A 1 82 ? 9.880 4.997 10.578 1.00 88.06 82 PRO A O 1
ATOM 650 N N . ASP A 1 83 ? 11.297 4.250 9.015 1.00 87.44 83 ASP A N 1
ATOM 651 C CA . ASP A 1 83 ? 11.052 5.333 8.045 1.00 87.44 83 ASP A CA 1
ATOM 652 C C . ASP A 1 83 ? 9.569 5.492 7.665 1.00 87.44 83 ASP A C 1
ATOM 654 O O . ASP A 1 83 ? 9.150 6.558 7.213 1.00 87.44 83 ASP A O 1
ATOM 658 N N . TRP A 1 84 ? 8.773 4.433 7.835 1.00 88.25 84 TRP A N 1
ATOM 659 C CA . TRP A 1 84 ? 7.369 4.382 7.427 1.00 88.25 84 TRP A CA 1
ATOM 660 C C . TRP A 1 84 ? 6.400 4.129 8.584 1.00 88.25 84 TRP A C 1
ATOM 662 O O . TRP A 1 84 ? 5.206 3.957 8.331 1.00 88.25 84 TRP A O 1
ATOM 672 N N . ASP A 1 85 ? 6.883 4.132 9.830 1.00 93.06 85 ASP A N 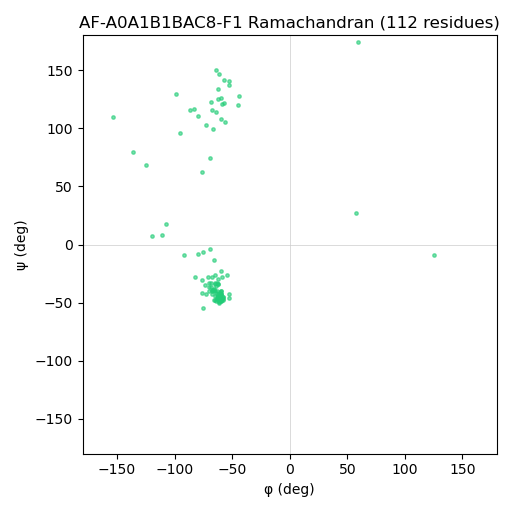1
ATOM 673 C CA . ASP A 1 85 ? 6.078 3.807 11.013 1.00 93.06 85 ASP A CA 1
ATOM 674 C C . ASP A 1 85 ? 4.892 4.764 11.172 1.00 93.06 85 ASP A C 1
ATOM 676 O O . ASP A 1 85 ? 3.771 4.321 11.410 1.00 93.06 85 ASP A O 1
ATOM 680 N N . GLU A 1 86 ? 5.103 6.069 10.965 1.00 94.50 86 GLU A N 1
ATOM 681 C CA . GLU A 1 86 ? 4.032 7.074 11.049 1.00 94.50 86 GLU A CA 1
ATOM 682 C C . GLU A 1 86 ? 2.897 6.766 10.060 1.00 94.50 86 GLU A C 1
ATOM 684 O O . GLU A 1 86 ? 1.726 6.745 10.434 1.00 94.50 86 GLU A O 1
ATOM 689 N N . VAL A 1 87 ? 3.245 6.423 8.816 1.00 92.75 87 VAL A N 1
ATOM 690 C CA . VAL A 1 87 ? 2.265 6.063 7.779 1.00 92.75 87 VAL A CA 1
ATOM 691 C C . VAL A 1 87 ? 1.552 4.755 8.129 1.00 92.75 87 VAL A C 1
ATOM 693 O O . VAL A 1 87 ? 0.348 4.625 7.913 1.00 92.75 87 VAL A O 1
ATOM 696 N N . ALA A 1 88 ? 2.270 3.771 8.672 1.00 95.44 88 ALA A N 1
ATOM 697 C CA . ALA A 1 88 ? 1.671 2.508 9.086 1.00 95.44 88 ALA A CA 1
ATOM 698 C C . ALA A 1 88 ? 0.668 2.693 10.237 1.00 95.44 88 ALA A C 1
ATOM 700 O O . ALA A 1 88 ? -0.407 2.087 10.225 1.00 95.44 88 ALA A O 1
ATOM 701 N N . GLU A 1 89 ? 0.984 3.550 11.208 1.00 97.06 89 GLU A N 1
ATOM 702 C CA . GLU A 1 89 ? 0.085 3.864 12.319 1.00 97.06 89 GLU A CA 1
ATOM 703 C C . GLU A 1 89 ? -1.148 4.659 11.862 1.00 97.06 89 GLU A C 1
ATOM 705 O O . GLU A 1 89 ? -2.256 4.374 12.319 1.00 97.06 89 GLU A O 1
ATOM 710 N N . GLU A 1 90 ? -1.017 5.569 10.891 1.00 96.06 90 GLU A N 1
ATOM 711 C CA . GLU A 1 90 ? -2.167 6.238 10.264 1.00 96.06 90 GLU A CA 1
ATOM 712 C C . GLU A 1 90 ? -3.113 5.242 9.572 1.00 96.06 90 GLU A C 1
ATOM 714 O O . GLU A 1 90 ? -4.333 5.301 9.759 1.00 96.06 90 GLU A O 1
ATOM 719 N N . LEU A 1 91 ? -2.564 4.291 8.807 1.00 97.00 91 LEU A N 1
ATOM 720 C CA . LEU A 1 91 ? -3.347 3.246 8.137 1.00 97.00 91 LEU A CA 1
ATOM 721 C C . LEU A 1 91 ? -4.084 2.356 9.147 1.00 97.00 91 LEU A C 1
ATOM 723 O O . LEU A 1 91 ? -5.276 2.090 8.976 1.00 97.00 91 LEU A O 1
ATOM 727 N N . LYS A 1 92 ? -3.410 1.940 10.228 1.00 97.62 92 LYS A N 1
ATOM 728 C CA . LYS A 1 92 ? -4.035 1.185 11.325 1.00 97.62 92 LYS A CA 1
ATOM 729 C C . LYS A 1 92 ? -5.148 1.971 12.006 1.00 97.62 92 LYS A C 1
ATOM 731 O O . LYS A 1 92 ? -6.220 1.418 12.245 1.00 97.62 92 LYS A O 1
ATOM 736 N N . ALA A 1 93 ? -4.907 3.244 12.321 1.00 97.19 93 ALA A N 1
ATOM 737 C CA . ALA A 1 93 ? -5.890 4.096 12.980 1.00 97.19 93 ALA A CA 1
ATOM 738 C C . ALA A 1 93 ? -7.148 4.249 12.120 1.00 97.19 93 ALA A C 1
ATOM 740 O O . ALA A 1 93 ? -8.264 4.139 12.627 1.00 97.19 93 ALA A O 1
ATOM 741 N N . ARG A 1 94 ? -6.975 4.437 10.810 1.00 96.81 94 ARG A N 1
ATOM 742 C CA . ARG A 1 94 ? -8.085 4.503 9.861 1.00 96.81 94 ARG A CA 1
ATOM 743 C C . ARG A 1 94 ? -8.844 3.179 9.758 1.00 96.81 94 ARG A C 1
ATOM 745 O O . ARG A 1 94 ? -10.071 3.193 9.780 1.00 96.81 94 ARG A O 1
ATOM 752 N N . ALA A 1 95 ? -8.142 2.049 9.682 1.00 97.69 95 ALA A N 1
ATOM 753 C CA . ALA A 1 95 ? -8.779 0.732 9.667 1.00 97.69 95 ALA A CA 1
ATOM 754 C C . ALA A 1 95 ? -9.646 0.512 10.916 1.00 97.69 95 ALA A C 1
ATOM 756 O O . ALA A 1 95 ? -10.802 0.114 10.802 1.00 97.69 95 ALA A O 1
ATOM 757 N N . ALA A 1 96 ? -9.119 0.858 12.094 1.00 97.31 96 ALA A N 1
ATOM 758 C CA . ALA A 1 96 ? -9.845 0.745 13.355 1.00 97.31 96 ALA A CA 1
ATOM 759 C C . ALA A 1 96 ? -11.087 1.656 13.414 1.00 97.31 96 ALA A C 1
ATOM 761 O O . ALA A 1 96 ? -12.106 1.268 13.986 1.00 97.31 96 ALA A O 1
ATOM 762 N N . GLN A 1 97 ? -11.025 2.856 12.824 1.00 96.19 97 GLN A N 1
ATOM 763 C CA . GLN A 1 97 ? -12.183 3.753 12.711 1.00 96.19 97 GLN A CA 1
ATOM 764 C C . GLN A 1 97 ? -13.278 3.141 11.833 1.00 96.19 97 GLN A C 1
ATOM 766 O O . GLN A 1 97 ? -14.417 3.053 12.276 1.00 96.19 97 GLN A O 1
ATOM 771 N N . LEU A 1 98 ? -12.926 2.636 10.647 1.00 96.12 98 LEU A N 1
ATOM 772 C CA . LEU A 1 98 ? -13.878 1.989 9.736 1.00 96.12 98 LEU A CA 1
ATOM 773 C C . LEU A 1 98 ? -14.549 0.766 10.374 1.00 96.12 98 LEU A C 1
ATOM 775 O O . LEU A 1 98 ? -15.759 0.598 10.269 1.00 96.12 98 LEU A O 1
ATOM 779 N N . GLU A 1 99 ? -13.779 -0.062 11.083 1.00 94.12 99 GLU A N 1
ATOM 780 C CA . GLU A 1 99 ? -14.308 -1.219 11.818 1.00 94.12 99 GLU A CA 1
ATOM 781 C C . GLU A 1 99 ? -15.244 -0.792 12.967 1.00 94.12 99 GLU A C 1
ATOM 783 O O . GLU A 1 99 ? -16.238 -1.462 13.248 1.00 94.12 99 GLU A O 1
ATOM 788 N N . SER A 1 100 ? -14.961 0.344 13.614 1.00 91.00 100 SER A N 1
ATOM 789 C CA . SER A 1 100 ? -15.824 0.907 14.662 1.00 91.00 100 SER A CA 1
ATOM 790 C C . SER A 1 100 ? -17.132 1.456 14.087 1.00 91.00 100 SER A C 1
ATOM 792 O O . SER A 1 100 ? -18.193 1.227 14.670 1.00 91.00 100 SER A O 1
ATOM 794 N N . ASP A 1 101 ? -17.074 2.117 12.934 1.00 84.12 101 ASP A N 1
ATOM 795 C CA . ASP A 1 101 ? -18.241 2.681 12.252 1.00 84.12 101 ASP A CA 1
ATOM 796 C C . ASP A 1 101 ? -19.155 1.585 11.670 1.00 84.12 101 ASP A C 1
ATOM 798 O O . ASP A 1 101 ? -20.381 1.695 11.751 1.00 84.12 101 ASP A O 1
ATOM 802 N N . ASP A 1 102 ? -18.579 0.487 11.165 1.00 73.81 102 ASP A N 1
ATOM 803 C CA . ASP A 1 102 ? -19.317 -0.685 10.664 1.00 73.81 102 ASP A CA 1
ATOM 804 C C . ASP A 1 102 ? -19.985 -1.489 11.797 1.00 73.81 102 ASP A C 1
ATOM 806 O O . ASP A 1 102 ? -21.051 -2.083 11.627 1.00 73.81 102 ASP A O 1
ATOM 810 N N . SER A 1 103 ? -19.414 -1.449 13.009 1.00 61.88 103 SER A N 1
ATOM 811 C CA . SER A 1 103 ? -19.944 -2.168 14.176 1.00 61.88 103 SER A CA 1
ATOM 812 C C . SER A 1 103 ? -21.273 -1.624 14.731 1.00 61.88 103 SER A C 1
ATOM 814 O O . SER A 1 103 ? -21.853 -2.232 15.634 1.00 61.88 103 SER A O 1
ATOM 816 N N . GLY A 1 104 ? -21.799 -0.519 14.184 1.00 54.03 104 GLY A N 1
ATOM 817 C CA . GLY A 1 104 ? -23.195 -0.110 14.356 1.00 54.03 104 GLY A CA 1
ATOM 818 C C . GLY A 1 104 ? -23.655 0.082 15.804 1.00 54.03 104 GLY A C 1
ATOM 819 O O . GLY A 1 104 ? -24.845 -0.082 16.087 1.00 54.03 104 GLY A O 1
ATOM 820 N N . VAL A 1 105 ? -22.759 0.414 16.740 1.00 53.19 105 VAL A N 1
ATOM 821 C CA . VAL A 1 105 ? -23.181 0.760 18.102 1.00 53.19 105 VAL A CA 1
ATOM 822 C C . VAL A 1 105 ? -23.955 2.081 18.020 1.00 53.19 105 VAL A C 1
ATOM 824 O O . VAL A 1 105 ? -23.369 3.102 17.653 1.00 53.19 105 VAL A O 1
ATOM 827 N N . PRO A 1 106 ? -25.264 2.112 18.341 1.00 46.66 106 PRO A N 1
ATOM 828 C CA . PRO A 1 106 ? -26.017 3.353 18.325 1.00 46.66 106 PRO A CA 1
ATOM 829 C C . PRO A 1 106 ? -25.392 4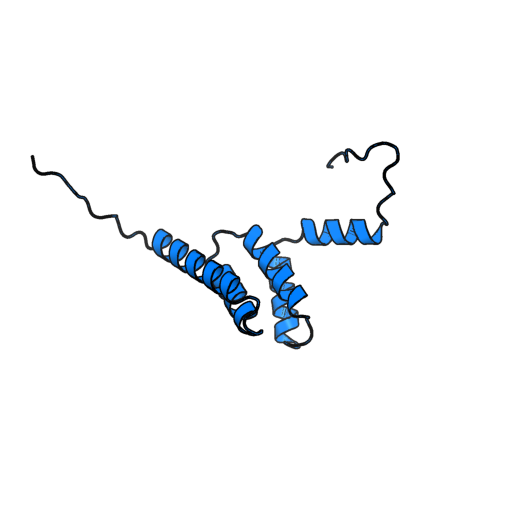.290 19.354 1.00 46.66 106 PRO A C 1
ATOM 831 O O . PRO A 1 106 ? -25.262 3.922 20.522 1.00 46.66 106 PRO A O 1
ATOM 834 N N . VAL A 1 107 ? -25.014 5.496 18.930 1.00 57.75 107 VAL A N 1
ATOM 835 C CA . VAL A 1 107 ? -24.593 6.554 19.850 1.00 57.75 107 VAL A CA 1
ATOM 836 C C . VAL A 1 107 ? -25.778 6.824 20.776 1.00 57.75 107 VAL A C 1
ATOM 838 O O . VAL A 1 107 ? -26.831 7.290 20.334 1.00 57.75 107 VAL A O 1
ATOM 841 N N . ASP A 1 108 ? -25.629 6.404 22.029 1.00 49.03 108 ASP A N 1
ATOM 842 C CA . ASP A 1 108 ? -26.707 6.285 23.001 1.00 49.03 108 ASP A CA 1
ATOM 843 C C . ASP A 1 108 ? -27.512 7.584 23.125 1.00 49.03 108 ASP A C 1
ATOM 845 O O . ASP A 1 108 ? -26.990 8.707 23.131 1.00 49.03 108 ASP A O 1
ATOM 849 N N . GLY A 1 109 ? -28.827 7.406 23.188 1.00 47.94 109 GLY A N 1
ATOM 850 C CA . GLY A 1 109 ? -29.801 8.473 23.192 1.00 47.94 109 GLY A CA 1
ATOM 851 C C . GLY A 1 109 ? -29.698 9.295 24.467 1.00 47.94 109 GLY A C 1
ATOM 852 O O . GLY A 1 109 ? -30.335 8.983 25.470 1.00 47.94 109 GLY A O 1
ATOM 853 N N . ILE A 1 110 ? -29.020 10.439 24.389 1.00 50.03 110 ILE A N 1
ATOM 854 C CA . ILE A 1 110 ? -29.214 11.545 25.332 1.00 50.03 110 ILE A CA 1
ATOM 855 C C . ILE A 1 110 ? -30.608 12.137 25.068 1.00 50.03 110 ILE A C 1
ATOM 857 O O . ILE A 1 110 ? -30.776 13.209 24.482 1.00 50.03 110 ILE A O 1
ATOM 861 N N . ARG A 1 111 ? -31.659 11.425 25.490 1.00 50.66 111 ARG A N 1
ATOM 862 C CA . ARG A 1 111 ? -32.985 12.018 25.648 1.00 50.66 111 ARG A CA 1
ATOM 863 C C . ARG A 1 111 ? -32.940 12.911 26.878 1.00 50.66 111 ARG A C 1
ATOM 865 O O . ARG A 1 111 ? -32.972 12.453 28.017 1.00 50.66 111 ARG A O 1
ATOM 872 N N . ARG A 1 112 ? -32.863 14.215 26.606 1.00 47.78 112 ARG A N 1
ATOM 873 C CA . ARG A 1 112 ? -33.213 15.282 27.544 1.00 47.78 112 ARG A CA 1
ATOM 874 C C . ARG A 1 112 ? -34.521 14.930 28.252 1.00 47.78 112 ARG A C 1
ATOM 876 O O . ARG A 1 112 ? -35.530 14.691 27.595 1.00 47.78 112 ARG A O 1
ATOM 883 N N . PHE A 1 113 ? -34.484 14.995 29.578 1.00 51.97 113 PHE A N 1
ATOM 884 C CA . PHE A 1 113 ? -35.657 15.166 30.423 1.00 51.97 113 PHE A CA 1
ATOM 885 C C . PHE A 1 113 ? -36.574 16.253 29.851 1.00 51.97 113 PHE A C 1
ATOM 887 O O . PHE A 1 113 ? -36.141 17.405 29.756 1.00 51.97 113 PHE A O 1
ATOM 894 N N . ARG A 1 114 ? -37.818 15.891 29.530 1.00 56.25 114 ARG A N 1
ATOM 895 C CA . ARG A 1 114 ? -39.034 16.667 29.807 1.00 56.25 114 ARG A CA 1
ATOM 896 C C . ARG A 1 114 ? -40.231 15.735 29.880 1.00 56.25 114 ARG A C 1
ATOM 898 O O . ARG A 1 114 ? -40.312 14.839 29.015 1.00 56.25 114 ARG A O 1
#

Radius of gyration: 20.17 Å; Cα contacts (8 Å, |Δi|>4): 68; chains: 1; bounding box: 52×40×60 Å

Sequence (114 aa):
MIESTYEEGAQRIPDPVREFIEKVSFAEPDDILSAVRDVLAEDWMAMPVWARNLAYRLACLQRPDDPGLLREAAADLLSFGPDWDEVAEELKARAAQLESDDSGVPVDGIRRFR

Mean predicted aligned error: 9.67 Å

Foldseek 3Di:
DPPDPDPDPPDDDDPVRVVVCVCLVPDALVNLVVVLVVCCVVPVVPDDLVRLLSSLVSSCVNVVLPLVSLQVSLVSQVVDDDPCNVVSVVSNVSSVVSVVVVVPDPPDDPPDDD

Organism: NCBI:txid68214

pLDDT: mean 84.05, std 16.4, range [40.41, 98.0]